Protein AF-A0A433D3R1-F1 (afdb_monomer_lite)

InterPro domains:
  IPR054416 Glutathione S-transferase UstS-like , C-terminal domain [PF22041] (34-109)

pLDDT: mean 84.12, std 20.24, range [26.06, 98.31]

Structure (mmCIF, N/CA/C/O backbone):
data_AF-A0A433D3R1-F1
#
_entry.id   AF-A0A433D3R1-F1
#
loop_
_atom_site.group_PDB
_atom_site.id
_atom_site.type_symbol
_atom_site.label_atom_id
_atom_site.label_alt_id
_atom_site.label_comp_id
_atom_site.label_asym_id
_atom_site.label_entity_id
_atom_site.label_seq_id
_atom_site.pdbx_PDB_ins_code
_atom_site.Cartn_x
_atom_site.Cartn_y
_atom_site.Cartn_z
_atom_site.occupancy
_atom_site.B_iso_or_equiv
_atom_site.auth_seq_id
_atom_site.auth_comp_id
_atom_site.auth_asym_id
_atom_site.auth_atom_id
_atom_site.pdbx_PDB_model_num
ATOM 1 N N . MET A 1 1 ? -2.984 -28.614 -9.870 1.00 35.03 1 MET A N 1
ATOM 2 C CA . MET A 1 1 ? -3.498 -28.611 -11.254 1.00 35.03 1 MET A CA 1
ATOM 3 C C . MET A 1 1 ? -4.304 -27.335 -11.413 1.00 35.03 1 MET A C 1
ATOM 5 O O . MET A 1 1 ? -5.221 -27.141 -10.628 1.00 35.03 1 MET A O 1
ATOM 9 N N . ALA A 1 2 ? -3.878 -26.424 -12.288 1.00 42.16 2 ALA A N 1
ATOM 10 C CA . ALA A 1 2 ? -4.579 -25.166 -12.539 1.00 42.16 2 ALA A CA 1
ATOM 11 C C . ALA A 1 2 ? -5.745 -25.427 -13.504 1.00 42.16 2 ALA A C 1
ATOM 13 O O . ALA A 1 2 ? -5.543 -26.041 -14.547 1.00 42.16 2 ALA A O 1
ATOM 14 N N . SER A 1 3 ? -6.953 -25.014 -13.132 1.00 51.19 3 SER A N 1
ATOM 15 C CA . SER A 1 3 ? -8.150 -25.058 -13.973 1.00 51.19 3 SER A CA 1
ATOM 16 C C . SER A 1 3 ? -8.174 -23.844 -14.916 1.00 51.19 3 SER A C 1
ATOM 18 O O . SER A 1 3 ? -8.065 -22.715 -14.444 1.00 51.19 3 SER A O 1
ATOM 20 N N . ASP A 1 4 ? -8.300 -24.079 -16.225 1.00 58.91 4 ASP A N 1
ATOM 21 C CA . ASP A 1 4 ? -8.658 -23.117 -17.290 1.00 58.91 4 ASP A CA 1
ATOM 22 C C . ASP A 1 4 ? -7.831 -21.827 -17.483 1.00 58.91 4 ASP A C 1
ATOM 24 O O . ASP A 1 4 ? -8.327 -20.843 -18.023 1.00 58.91 4 ASP A O 1
ATOM 28 N N 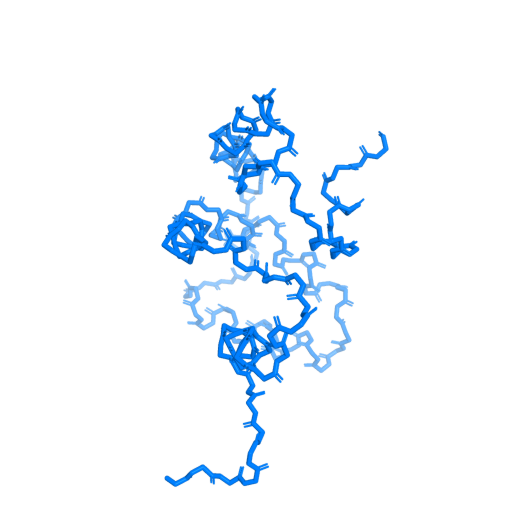. GLY A 1 5 ? -6.542 -21.809 -17.129 1.00 67.31 5 GLY A N 1
ATOM 29 C CA . GLY A 1 5 ? -5.625 -20.735 -17.564 1.00 67.31 5 GLY A CA 1
ATOM 30 C C . GLY A 1 5 ? -5.902 -19.337 -16.986 1.00 67.31 5 GLY A C 1
ATOM 31 O O . GLY A 1 5 ? -5.221 -18.383 -17.352 1.00 67.31 5 GLY A O 1
ATOM 32 N N . ALA A 1 6 ? -6.856 -19.199 -16.064 1.00 79.31 6 ALA A N 1
ATOM 33 C CA . ALA A 1 6 ? -7.129 -17.940 -15.383 1.00 79.31 6 ALA A CA 1
ATOM 34 C C . ALA A 1 6 ? -6.024 -17.623 -14.359 1.00 79.31 6 ALA A C 1
ATOM 36 O O . ALA A 1 6 ? -5.773 -18.398 -13.434 1.00 79.31 6 ALA A O 1
ATOM 37 N N . ILE A 1 7 ? -5.386 -16.460 -14.511 1.00 84.25 7 ILE A N 1
ATOM 38 C CA . ILE A 1 7 ? -4.405 -15.902 -13.570 1.00 84.25 7 ILE A CA 1
ATOM 39 C C . ILE A 1 7 ? -5.103 -14.783 -12.787 1.00 84.25 7 ILE A C 1
ATOM 41 O O . ILE A 1 7 ? -5.664 -13.874 -13.390 1.00 84.25 7 ILE A O 1
ATOM 45 N N . TRP A 1 8 ? -5.092 -14.844 -11.453 1.00 84.94 8 TRP A N 1
ATOM 46 C CA . TRP A 1 8 ? -5.754 -13.857 -10.577 1.00 84.94 8 TRP A CA 1
ATOM 47 C C . TRP A 1 8 ? -4.789 -13.046 -9.706 1.00 84.94 8 TRP A C 1
ATOM 49 O O . TRP A 1 8 ? -5.193 -12.090 -9.052 1.00 84.94 8 TRP A O 1
ATOM 59 N N . ASP A 1 9 ? -3.523 -13.449 -9.657 1.00 89.62 9 ASP A N 1
ATOM 60 C CA . ASP A 1 9 ? -2.486 -12.746 -8.914 1.00 89.62 9 ASP A CA 1
ATOM 61 C C . ASP A 1 9 ? -1.948 -11.594 -9.768 1.00 89.62 9 ASP A C 1
ATOM 63 O O . ASP A 1 9 ? -1.499 -11.820 -10.892 1.00 89.62 9 ASP A O 1
ATOM 67 N N . SER A 1 10 ? -2.017 -10.362 -9.257 1.00 87.88 10 SER A N 1
ATOM 68 C CA . SER A 1 10 ? -1.657 -9.171 -10.033 1.00 87.88 10 SER A CA 1
ATOM 69 C C . SER A 1 10 ? -0.211 -9.196 -10.514 1.00 87.88 10 SER A C 1
ATOM 71 O O . SER A 1 10 ? 0.053 -8.762 -11.631 1.00 87.88 10 SER A O 1
ATOM 73 N N . TRP A 1 11 ? 0.714 -9.732 -9.715 1.00 88.88 11 TRP A N 1
ATOM 74 C CA . TRP A 1 11 ? 2.117 -9.835 -10.103 1.00 88.88 11 TRP A CA 1
ATOM 75 C C . TRP A 1 11 ? 2.289 -10.831 -11.252 1.00 88.88 11 TRP A C 1
ATOM 77 O O . TRP A 1 11 ? 2.853 -10.487 -12.291 1.00 88.88 11 TRP A O 1
ATOM 87 N N . LYS A 1 12 ? 1.702 -12.026 -11.124 1.00 89.88 12 LYS A N 1
ATOM 88 C CA . LYS A 1 12 ? 1.729 -13.047 -12.187 1.00 89.88 12 LYS A CA 1
ATOM 89 C C . LYS A 1 12 ? 1.028 -12.601 -13.465 1.00 89.88 12 LYS A C 1
ATOM 91 O O . LYS A 1 12 ? 1.433 -13.012 -14.547 1.00 89.88 12 LYS A O 1
ATOM 96 N N . ILE A 1 13 ? -0.022 -11.784 -13.360 1.00 90.62 13 ILE A N 1
ATOM 97 C CA . ILE A 1 13 ? -0.680 -11.192 -14.531 1.00 90.62 13 ILE A CA 1
ATOM 98 C C . ILE A 1 13 ? 0.312 -10.298 -15.279 1.00 90.62 13 ILE A C 1
ATOM 100 O O . ILE A 1 13 ? 0.440 -10.433 -16.490 1.00 90.62 13 ILE A O 1
ATOM 104 N N . ILE A 1 14 ? 1.032 -9.414 -14.582 1.00 89.31 14 ILE A N 1
ATOM 105 C CA . ILE A 1 14 ? 1.994 -8.505 -15.222 1.00 89.31 14 ILE A CA 1
ATOM 106 C C . ILE A 1 14 ? 3.175 -9.284 -15.823 1.00 89.31 14 ILE A C 1
ATOM 108 O O . ILE A 1 14 ? 3.587 -8.970 -16.935 1.00 89.31 14 ILE A O 1
ATOM 112 N N . GLU A 1 15 ? 3.674 -10.325 -15.146 1.00 90.00 15 GLU A N 1
ATOM 11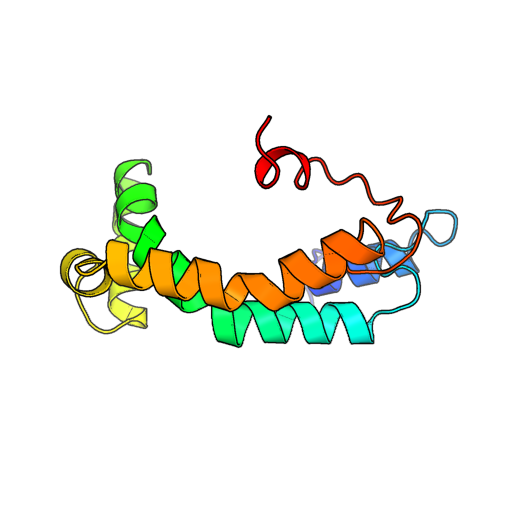3 C CA . GLU A 1 15 ? 4.698 -11.228 -15.703 1.00 90.00 15 GLU A CA 1
ATOM 114 C C . GLU A 1 15 ? 4.220 -11.912 -16.987 1.00 90.00 15 GLU A C 1
ATOM 116 O O . GLU A 1 15 ? 4.920 -11.892 -17.995 1.00 90.00 15 GLU A O 1
ATOM 121 N N . TYR A 1 16 ? 3.001 -12.457 -16.977 1.00 90.06 16 TYR A N 1
ATOM 122 C CA . TYR A 1 16 ? 2.412 -13.064 -18.166 1.00 90.06 16 TYR A CA 1
ATOM 123 C C . TYR A 1 16 ? 2.272 -12.058 -19.313 1.00 90.06 16 TYR A C 1
ATOM 125 O O . TYR A 1 16 ? 2.537 -12.407 -20.459 1.00 90.06 16 TYR A O 1
ATOM 133 N N . LEU A 1 17 ? 1.864 -10.818 -19.028 1.00 88.88 17 LEU A N 1
ATOM 134 C CA . LEU A 1 17 ? 1.729 -9.782 -20.053 1.00 88.88 17 LEU A CA 1
ATOM 135 C C . LEU A 1 17 ? 3.083 -9.392 -20.666 1.00 88.88 17 LEU A C 1
ATOM 137 O O . LEU A 1 17 ? 3.155 -9.229 -21.880 1.00 88.88 17 LEU A O 1
ATOM 141 N N . ASP A 1 18 ? 4.138 -9.283 -19.857 1.00 88.12 18 ASP A N 1
ATOM 142 C CA . ASP A 1 18 ? 5.505 -8.995 -20.323 1.00 88.12 18 ASP A CA 1
ATOM 143 C C . ASP A 1 18 ? 6.041 -10.124 -21.228 1.00 88.12 18 ASP A C 1
ATOM 145 O O . ASP A 1 18 ? 6.634 -9.866 -22.272 1.00 88.12 18 ASP A O 1
ATOM 149 N N . GLU A 1 19 ? 5.761 -11.386 -20.881 1.00 90.75 19 GLU A N 1
ATOM 150 C CA . GLU A 1 19 ? 6.187 -12.556 -21.663 1.00 90.75 19 GLU A CA 1
ATOM 151 C C . GLU A 1 19 ? 5.351 -12.781 -22.935 1.00 90.75 19 GLU A C 1
ATOM 153 O O . GLU A 1 19 ? 5.889 -13.141 -23.984 1.00 90.75 19 GLU A O 1
ATOM 158 N N . ALA A 1 20 ? 4.030 -12.603 -22.855 1.00 91.56 20 ALA A N 1
ATOM 159 C CA . ALA A 1 20 ? 3.107 -12.901 -23.950 1.00 91.56 20 ALA A CA 1
ATOM 160 C C . ALA A 1 20 ? 3.074 -11.810 -25.033 1.00 91.56 20 ALA A C 1
ATOM 162 O O . ALA A 1 20 ? 2.678 -12.098 -26.165 1.00 91.56 20 ALA A O 1
ATOM 163 N N . TYR A 1 21 ? 3.483 -10.578 -24.705 1.00 89.25 21 TYR A N 1
ATOM 164 C CA . TYR A 1 21 ? 3.445 -9.424 -25.609 1.00 89.25 21 TYR A CA 1
ATOM 165 C C . TYR A 1 21 ? 4.812 -8.714 -25.697 1.00 89.25 21 TYR A C 1
ATOM 167 O O . TYR A 1 21 ? 4.919 -7.539 -25.334 1.00 89.25 21 TYR A O 1
ATOM 175 N N . PRO A 1 22 ? 5.855 -9.382 -26.233 1.00 88.75 22 PRO A N 1
ATOM 176 C CA . PRO A 1 22 ? 7.226 -8.858 -26.251 1.00 88.75 22 PRO A CA 1
ATOM 177 C C . PRO A 1 22 ? 7.408 -7.604 -27.122 1.00 88.75 22 PRO A C 1
ATOM 179 O O . PRO A 1 22 ? 8.377 -6.871 -26.949 1.00 88.75 22 PRO A O 1
ATOM 182 N N . ASP A 1 23 ? 6.479 -7.339 -28.045 1.00 90.56 23 ASP A N 1
ATOM 183 C CA . ASP A 1 23 ? 6.490 -6.144 -28.898 1.00 90.56 23 ASP A CA 1
ATOM 184 C C . ASP A 1 23 ? 5.925 -4.892 -28.191 1.00 90.56 23 ASP A C 1
ATOM 186 O O . ASP A 1 23 ? 5.870 -3.813 -28.785 1.00 90.56 23 ASP A O 1
ATOM 190 N N . THR A 1 24 ? 5.477 -5.012 -26.935 1.00 85.38 24 THR A N 1
ATOM 191 C CA . THR A 1 24 ? 4.969 -3.888 -26.129 1.00 85.38 24 THR A CA 1
ATOM 192 C C . THR A 1 24 ? 6.010 -3.407 -25.113 1.00 85.38 24 THR A C 1
ATOM 194 O O . THR A 1 24 ? 6.854 -4.197 -24.688 1.00 85.38 24 THR A O 1
ATOM 197 N N . PRO A 1 25 ? 5.988 -2.123 -24.697 1.00 84.25 25 PRO A N 1
ATOM 198 C CA . PRO A 1 25 ? 6.888 -1.644 -23.653 1.00 84.25 25 PRO A CA 1
ATOM 199 C C . PRO A 1 25 ? 6.742 -2.461 -22.366 1.00 84.25 25 PRO A C 1
ATOM 201 O O . PRO A 1 25 ? 5.638 -2.589 -21.830 1.00 84.25 25 PRO A O 1
ATOM 204 N N . SER A 1 26 ? 7.863 -2.980 -21.856 1.00 83.44 26 SER A N 1
ATOM 205 C CA . SER A 1 26 ? 7.861 -3.794 -20.639 1.00 83.44 26 SER A CA 1
ATOM 206 C C . SER A 1 26 ? 7.316 -2.992 -19.449 1.00 83.44 26 SER A C 1
ATOM 208 O O . SER A 1 26 ? 7.860 -1.925 -19.141 1.00 83.44 26 SER A O 1
ATOM 210 N N . PRO A 1 27 ? 6.318 -3.503 -18.702 1.00 82.50 27 PRO A N 1
ATOM 211 C CA . PRO A 1 27 ? 5.819 -2.854 -17.489 1.00 82.50 27 PRO A CA 1
ATOM 212 C C . PRO A 1 27 ? 6.890 -2.750 -16.394 1.00 82.50 27 PRO A C 1
ATOM 214 O O . PRO A 1 27 ? 6.766 -1.935 -15.479 1.00 82.50 27 PRO A O 1
ATOM 217 N N . PHE A 1 28 ? 7.961 -3.546 -16.482 1.00 84.06 28 PHE A N 1
ATOM 218 C CA . PHE A 1 28 ? 9.057 -3.518 -15.522 1.00 84.06 28 PHE A CA 1
ATOM 219 C C . PHE A 1 28 ? 10.171 -2.534 -15.895 1.00 84.06 28 PHE A C 1
ATOM 221 O O . PHE A 1 28 ? 11.104 -2.385 -15.103 1.00 84.06 28 PHE A O 1
ATOM 228 N N . ASN A 1 29 ? 10.122 -1.879 -17.064 1.00 81.25 29 ASN A N 1
ATOM 229 C CA . ASN A 1 29 ? 11.249 -1.117 -17.626 1.00 81.25 29 ASN A CA 1
ATOM 230 C C . ASN A 1 29 ? 12.567 -1.926 -17.594 1.00 81.25 29 ASN A C 1
ATOM 232 O O . ASN A 1 29 ? 13.630 -1.389 -17.282 1.00 81.25 29 ASN A O 1
ATOM 236 N N . ASN A 1 30 ? 12.495 -3.244 -17.823 1.00 80.81 30 ASN A N 1
ATOM 237 C CA . ASN A 1 30 ? 13.619 -4.181 -17.675 1.00 80.81 30 ASN A CA 1
ATOM 238 C C . ASN A 1 30 ? 14.306 -4.169 -16.286 1.00 80.81 30 ASN A C 1
ATOM 240 O O . ASN A 1 30 ? 15.447 -4.610 -16.153 1.00 80.81 30 ASN A O 1
ATOM 244 N N . ASN A 1 31 ? 13.629 -3.694 -15.233 1.00 85.81 31 ASN A N 1
ATOM 245 C CA . ASN A 1 31 ? 14.177 -3.570 -13.879 1.00 85.81 31 ASN A CA 1
ATOM 246 C C . ASN A 1 31 ? 13.235 -4.147 -12.808 1.00 85.81 31 ASN A C 1
ATOM 248 O O . ASN A 1 31 ? 12.840 -3.491 -11.844 1.00 85.81 31 ASN A O 1
ATOM 252 N N . LYS A 1 32 ? 12.877 -5.421 -12.963 1.00 86.62 32 LYS A N 1
ATOM 253 C CA . LYS A 1 32 ? 12.018 -6.158 -12.023 1.00 86.62 32 LYS A CA 1
ATOM 254 C C . LYS A 1 32 ? 12.471 -6.099 -10.547 1.00 86.62 32 LYS A C 1
ATOM 256 O O . LYS A 1 32 ? 11.600 -5.935 -9.690 1.00 86.62 32 LYS A O 1
ATOM 261 N N . PRO A 1 33 ? 13.778 -6.170 -10.202 1.00 90.44 33 PRO A N 1
ATOM 262 C CA . PRO A 1 33 ? 14.220 -6.045 -8.810 1.00 90.44 33 PRO A CA 1
ATOM 263 C C . PRO A 1 33 ? 13.839 -4.713 -8.152 1.00 90.44 33 PRO A C 1
ATOM 265 O O . PRO A 1 33 ? 13.524 -4.697 -6.963 1.00 90.44 33 PRO A O 1
ATOM 268 N N . LEU A 1 34 ? 13.820 -3.610 -8.909 1.00 88.88 34 LEU A N 1
ATOM 269 C CA . LEU A 1 34 ? 13.395 -2.307 -8.396 1.00 88.88 34 LEU A CA 1
ATOM 270 C C . LEU A 1 34 ? 11.910 -2.302 -8.008 1.00 88.88 34 LEU A C 1
ATOM 272 O O . LEU A 1 34 ? 11.558 -1.793 -6.947 1.00 88.88 34 LEU A O 1
ATOM 276 N N . HIS A 1 35 ? 11.049 -2.910 -8.828 1.00 88.56 35 HIS A N 1
ATOM 277 C CA . HIS A 1 35 ? 9.612 -3.019 -8.544 1.00 88.56 35 HIS A CA 1
ATOM 278 C C . HIS A 1 35 ? 9.334 -3.897 -7.324 1.00 88.56 35 HIS A C 1
ATOM 280 O O . HIS A 1 35 ? 8.529 -3.519 -6.478 1.00 88.56 35 HIS A O 1
ATOM 286 N N . LEU A 1 36 ? 10.057 -5.013 -7.177 1.00 90.94 36 LEU A N 1
ATOM 287 C CA . LEU A 1 36 ? 9.980 -5.863 -5.982 1.00 90.94 36 LEU A CA 1
ATOM 288 C C . LEU A 1 36 ? 10.429 -5.118 -4.720 1.00 90.94 36 LEU A C 1
ATOM 290 O O . LEU A 1 36 ? 9.797 -5.223 -3.668 1.00 90.94 36 LEU A O 1
ATOM 294 N N . PHE A 1 37 ? 11.513 -4.342 -4.814 1.00 92.69 37 PHE A N 1
ATOM 295 C CA . PHE A 1 37 ? 11.953 -3.484 -3.716 1.00 92.69 37 PHE A CA 1
ATOM 296 C C . PHE A 1 37 ? 10.881 -2.451 -3.355 1.00 92.69 37 PHE A C 1
ATOM 298 O O . PHE A 1 37 ? 10.586 -2.261 -2.175 1.00 92.69 37 PHE A O 1
ATOM 305 N N . PHE A 1 38 ? 10.278 -1.811 -4.357 1.00 91.62 38 PHE A N 1
ATOM 306 C CA . PHE A 1 38 ? 9.235 -0.816 -4.148 1.00 91.62 38 PHE A CA 1
ATOM 307 C C . PHE A 1 38 ? 7.980 -1.420 -3.506 1.00 91.62 38 PHE A C 1
ATOM 309 O O . PHE A 1 38 ? 7.479 -0.875 -2.524 1.00 91.62 38 PHE A O 1
ATOM 316 N N . GLU A 1 39 ? 7.514 -2.577 -3.979 1.00 92.12 39 GLU A N 1
ATOM 317 C CA . GLU A 1 39 ? 6.404 -3.312 -3.363 1.00 92.12 39 GLU A CA 1
ATOM 318 C C . GLU A 1 39 ? 6.707 -3.6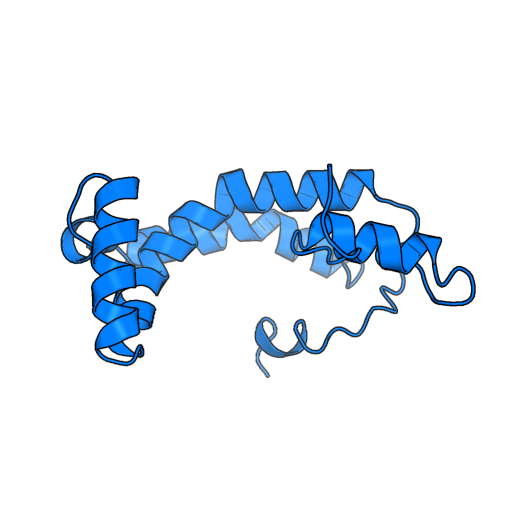54 -1.897 1.00 92.12 39 GLU A C 1
ATOM 320 O O . GLU A 1 39 ? 5.893 -3.390 -1.006 1.00 92.12 39 GLU A O 1
ATOM 325 N N . ALA A 1 40 ? 7.902 -4.181 -1.618 1.00 94.31 40 ALA A N 1
ATOM 326 C CA . ALA A 1 40 ? 8.330 -4.480 -0.256 1.00 94.31 40 ALA A CA 1
ATOM 327 C C . ALA A 1 40 ? 8.378 -3.217 0.622 1.00 94.31 40 ALA A C 1
ATOM 329 O O . ALA A 1 40 ? 7.962 -3.259 1.783 1.00 94.31 40 ALA A O 1
ATOM 330 N N . TYR A 1 41 ? 8.841 -2.091 0.073 1.00 95.19 41 TYR A N 1
ATOM 331 C CA . TYR A 1 41 ? 8.868 -0.807 0.767 1.00 95.19 41 TYR A CA 1
ATOM 332 C C . TYR A 1 41 ? 7.455 -0.329 1.121 1.00 95.19 41 TYR A C 1
ATOM 334 O O . TYR A 1 41 ? 7.182 -0.025 2.284 1.00 95.19 41 TYR A O 1
ATOM 342 N N . VAL A 1 42 ? 6.537 -0.327 0.150 1.00 94.75 42 VAL A N 1
ATOM 343 C CA . VAL A 1 42 ? 5.133 0.065 0.348 1.00 94.75 42 VAL A CA 1
ATOM 344 C C . VAL A 1 42 ? 4.478 -0.821 1.408 1.00 94.75 42 VAL A C 1
ATOM 346 O O . VAL A 1 42 ? 3.899 -0.306 2.367 1.00 94.75 42 VAL A O 1
ATOM 349 N N . ASN A 1 43 ? 4.619 -2.142 1.296 1.00 93.81 43 ASN A N 1
ATOM 350 C CA . ASN A 1 43 ? 4.028 -3.088 2.243 1.00 93.81 43 ASN A CA 1
ATOM 351 C C . ASN A 1 43 ? 4.565 -2.900 3.666 1.00 93.81 43 ASN A C 1
ATOM 353 O O . ASN A 1 43 ? 3.806 -2.972 4.633 1.00 93.81 43 ASN A O 1
ATOM 357 N N . LYS A 1 44 ? 5.864 -2.622 3.804 1.00 96.25 44 LYS A N 1
ATOM 358 C CA . LYS A 1 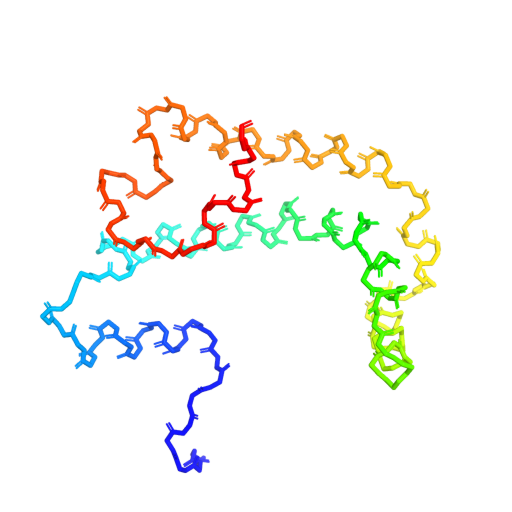44 ? 6.516 -2.488 5.108 1.00 96.25 44 LYS A CA 1
ATOM 359 C C . LYS A 1 44 ? 6.284 -1.132 5.773 1.00 96.25 44 LYS A C 1
ATOM 361 O O . LYS A 1 44 ? 6.168 -1.081 6.995 1.00 96.25 44 LYS A O 1
ATOM 366 N N . HIS A 1 45 ? 6.251 -0.050 4.998 1.00 96.44 45 HIS A N 1
ATOM 367 C CA . HIS A 1 45 ? 6.292 1.314 5.537 1.00 96.44 45 HIS A CA 1
ATOM 368 C C . HIS A 1 45 ? 4.992 2.097 5.347 1.00 96.44 45 HIS A C 1
ATOM 370 O O . HIS A 1 45 ? 4.691 2.967 6.158 1.00 96.44 45 HIS A O 1
ATOM 376 N N . LEU A 1 46 ? 4.211 1.798 4.308 1.00 96.44 46 LEU A N 1
ATOM 377 C CA . LEU A 1 46 ? 3.050 2.605 3.919 1.00 96.44 46 LEU A CA 1
ATOM 378 C C . LEU A 1 46 ? 1.719 1.899 4.176 1.00 96.44 46 LEU A C 1
ATOM 380 O O . LEU A 1 46 ? 0.749 2.547 4.567 1.00 96.44 46 LEU A O 1
ATOM 384 N N . TYR A 1 47 ? 1.663 0.581 3.982 1.00 95.44 47 TYR A N 1
ATOM 385 C CA . TYR A 1 47 ? 0.407 -0.167 3.975 1.00 95.44 47 TYR A CA 1
ATOM 386 C C . TYR A 1 47 ? -0.372 -0.043 5.290 1.00 95.44 47 TYR A C 1
ATO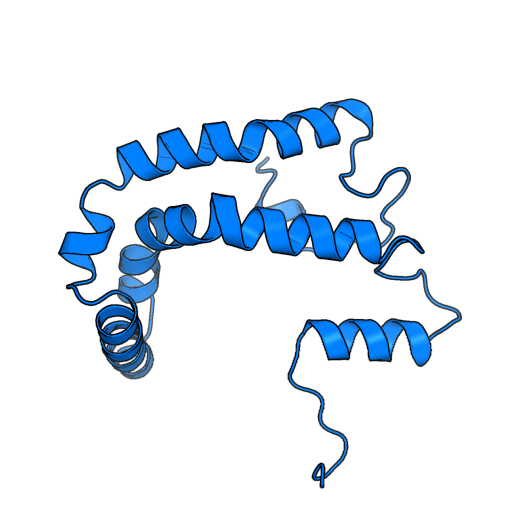M 388 O O . TYR A 1 47 ? -1.544 0.326 5.276 1.00 95.44 47 TYR A O 1
ATOM 396 N N . LEU A 1 48 ? 0.282 -0.254 6.438 1.00 95.94 48 LEU A N 1
ATOM 397 C CA . LEU A 1 48 ? -0.380 -0.152 7.744 1.00 95.94 48 LEU A CA 1
ATOM 398 C C . LEU A 1 48 ? -0.937 1.257 8.010 1.00 95.94 48 LEU A C 1
ATOM 400 O O . LEU A 1 48 ? -2.033 1.402 8.554 1.00 95.94 48 LEU A O 1
ATOM 404 N N . LEU A 1 49 ? -0.200 2.293 7.608 1.00 97.75 49 LEU A N 1
ATOM 405 C CA . LEU A 1 49 ? -0.616 3.686 7.766 1.00 97.75 49 LEU A CA 1
ATOM 406 C C . LEU A 1 49 ? -1.832 3.991 6.885 1.00 97.75 49 LEU A C 1
ATOM 408 O O . LEU A 1 49 ? -2.813 4.555 7.368 1.00 97.75 49 LEU A O 1
ATOM 412 N N . LEU A 1 50 ? -1.824 3.529 5.631 1.00 96.62 50 LEU A N 1
ATOM 413 C CA . LEU A 1 50 ? -2.976 3.636 4.731 1.00 96.62 50 LEU A CA 1
ATOM 414 C C . LEU A 1 50 ? -4.216 2.953 5.304 1.00 96.62 50 LEU A C 1
ATOM 416 O O . LEU A 1 50 ? -5.301 3.532 5.251 1.00 96.62 50 LEU A O 1
ATOM 420 N N . MET A 1 51 ? -4.071 1.759 5.886 1.00 96.25 51 MET A N 1
ATOM 421 C CA . MET A 1 51 ? -5.191 1.058 6.519 1.00 96.25 51 MET A CA 1
ATOM 422 C C . MET A 1 51 ? -5.818 1.908 7.633 1.00 96.25 51 MET A C 1
ATOM 424 O O . MET A 1 51 ? -7.034 2.099 7.637 1.00 96.25 51 MET A O 1
ATOM 428 N N . LYS A 1 52 ? -5.001 2.468 8.539 1.00 97.25 52 LYS A N 1
ATOM 429 C CA . LYS A 1 52 ? -5.477 3.324 9.644 1.00 97.25 52 LYS A CA 1
ATOM 430 C C . LYS A 1 52 ? -6.205 4.571 9.144 1.00 97.25 52 LYS A C 1
ATOM 432 O O . LYS A 1 52 ? -7.195 4.999 9.732 1.00 97.25 52 LYS A O 1
ATOM 437 N N . ILE A 1 53 ? -5.721 5.154 8.051 1.00 97.88 53 ILE A N 1
ATOM 438 C CA . ILE A 1 53 ? -6.307 6.363 7.467 1.00 97.88 53 ILE A CA 1
ATOM 439 C C . ILE A 1 53 ? -7.645 6.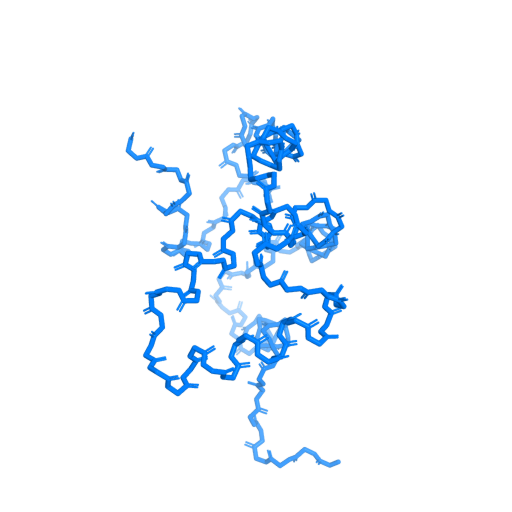037 6.782 1.00 97.88 53 ILE A C 1
ATOM 441 O O . ILE A 1 53 ? -8.617 6.776 6.959 1.00 97.88 53 ILE A O 1
ATOM 445 N N . LEU A 1 54 ? -7.711 4.934 6.026 1.00 97.06 54 LEU A N 1
ATOM 446 C CA . LEU A 1 54 ? -8.766 4.693 5.035 1.00 97.06 54 LEU A CA 1
ATOM 447 C C . LEU A 1 54 ? -9.844 3.687 5.449 1.00 97.06 54 LEU A C 1
ATOM 449 O O . LEU A 1 54 ? -10.931 3.737 4.882 1.00 97.06 54 LEU A O 1
ATOM 453 N N . PHE A 1 55 ? -9.605 2.770 6.391 1.00 97.06 55 PHE A N 1
ATOM 454 C CA . PHE A 1 55 ? -10.521 1.638 6.620 1.00 97.06 55 PHE A CA 1
ATOM 455 C C . PHE A 1 55 ? -11.950 2.045 6.980 1.00 97.06 55 PHE A C 1
ATOM 457 O O . PHE A 1 55 ? -12.888 1.510 6.392 1.00 97.06 55 PHE A O 1
ATOM 464 N N . LEU A 1 56 ? -12.130 3.012 7.883 1.00 97.69 56 LEU A N 1
ATOM 465 C CA . LEU A 1 56 ? -13.466 3.530 8.200 1.00 97.69 56 LEU A CA 1
ATOM 466 C C . LEU A 1 56 ? -14.108 4.250 7.008 1.00 97.69 56 LEU A C 1
ATOM 468 O O . LEU A 1 56 ? -15.309 4.125 6.791 1.00 97.69 56 LEU A O 1
ATOM 472 N N . ASP A 1 57 ? -13.319 4.974 6.214 1.00 97.19 57 ASP A N 1
ATOM 473 C CA . ASP A 1 57 ? -13.839 5.725 5.068 1.00 97.19 57 ASP A CA 1
ATOM 474 C C . ASP A 1 57 ? -14.272 4.773 3.946 1.00 97.19 57 ASP A C 1
ATOM 476 O O . ASP A 1 57 ? -15.291 5.005 3.299 1.00 97.19 57 ASP A O 1
ATOM 480 N N . ILE A 1 58 ? -13.530 3.678 3.747 1.00 97.44 58 ILE A N 1
ATOM 481 C CA . ILE A 1 58 ? -13.898 2.582 2.847 1.00 97.44 58 ILE A CA 1
ATOM 482 C C . ILE A 1 58 ? -15.167 1.907 3.362 1.00 97.44 58 ILE A C 1
ATOM 484 O O . ILE A 1 58 ? -16.144 1.839 2.625 1.00 97.44 58 ILE A O 1
ATOM 488 N N . TYR A 1 59 ? -15.185 1.469 4.625 1.00 97.88 59 TYR A N 1
ATOM 489 C CA . TYR A 1 59 ? -16.341 0.806 5.235 1.00 97.88 59 TYR A CA 1
ATOM 490 C C . TYR A 1 59 ? -17.635 1.618 5.063 1.00 97.88 59 TYR A C 1
ATOM 492 O O . TYR A 1 59 ? -18.651 1.066 4.653 1.00 97.88 59 TYR A O 1
ATOM 500 N N . ASN A 1 60 ? -17.576 2.935 5.280 1.00 97.50 60 ASN A N 1
ATOM 501 C CA . ASN A 1 60 ? -18.728 3.833 5.163 1.00 97.50 60 ASN A CA 1
ATOM 502 C C . ASN A 1 60 ? -19.206 4.079 3.719 1.00 97.50 60 ASN A C 1
ATOM 504 O O . ASN A 1 60 ? -20.276 4.653 3.526 1.00 97.50 60 ASN A O 1
ATOM 508 N N . ARG A 1 61 ? -18.418 3.699 2.706 1.00 98.06 61 ARG A N 1
ATOM 509 C CA . ARG A 1 61 ? -18.742 3.880 1.278 1.00 98.06 61 ARG A CA 1
ATOM 510 C C . ARG A 1 61 ? -19.161 2.587 0.582 1.00 98.06 61 ARG A C 1
ATOM 512 O O . ARG A 1 61 ? -19.564 2.637 -0.577 1.00 98.06 61 ARG A O 1
ATOM 519 N N . LEU A 1 62 ? -19.031 1.447 1.254 1.00 97.56 62 LEU A N 1
ATOM 520 C CA . LEU A 1 62 ? -19.432 0.151 0.721 1.00 97.56 62 LEU A CA 1
ATOM 521 C C . LEU A 1 62 ? -20.949 -0.041 0.830 1.00 97.56 62 LEU A C 1
ATOM 523 O O . LEU A 1 62 ? -21.599 0.497 1.725 1.00 97.56 62 LEU A O 1
ATOM 527 N N . ASP A 1 63 ? -21.510 -0.850 -0.070 1.00 97.94 63 ASP A N 1
ATOM 528 C CA . ASP A 1 63 ? -22.865 -1.370 0.104 1.00 97.94 63 ASP A CA 1
ATOM 529 C C . ASP A 1 63 ? -22.945 -2.268 1.351 1.00 97.94 63 ASP A C 1
ATOM 531 O O . ASP A 1 63 ? -21.930 -2.731 1.875 1.00 97.94 63 ASP A O 1
ATOM 535 N N . GLN A 1 64 ? -24.160 -2.543 1.824 1.00 97.25 64 GLN A N 1
ATOM 536 C CA . GLN A 1 64 ? -24.381 -3.244 3.090 1.00 97.25 64 GLN A CA 1
ATOM 537 C C . GLN A 1 64 ? -23.699 -4.621 3.161 1.00 97.25 64 GLN A C 1
ATOM 539 O O . GLN A 1 64 ? -23.142 -4.967 4.207 1.00 97.25 64 GLN A O 1
ATOM 544 N N . LEU A 1 65 ? -23.730 -5.406 2.077 1.00 96.94 65 LEU A N 1
ATOM 545 C CA . LEU A 1 65 ? -23.151 -6.751 2.064 1.00 96.94 65 LEU A CA 1
ATOM 546 C C . LEU A 1 65 ? -21.622 -6.672 2.087 1.00 96.94 65 LEU A C 1
ATOM 548 O O . LEU A 1 65 ? -20.974 -7.335 2.903 1.00 96.94 65 LEU A O 1
ATOM 552 N N . SER A 1 66 ? -21.050 -5.819 1.236 1.00 97.81 66 SER A N 1
ATOM 553 C CA . SER A 1 66 ? -19.603 -5.603 1.184 1.00 97.81 66 SER A CA 1
ATOM 554 C C . SER A 1 66 ? -19.066 -5.003 2.484 1.00 97.81 66 SER A C 1
ATOM 556 O O . SER A 1 66 ? -18.000 -5.410 2.943 1.00 97.81 66 SER A O 1
ATOM 558 N N . ALA A 1 67 ? -19.797 -4.075 3.109 1.00 98.12 67 ALA A N 1
ATOM 559 C CA . ALA A 1 67 ? -19.420 -3.449 4.373 1.00 98.12 67 ALA A CA 1
ATOM 560 C C . ALA A 1 67 ? -19.365 -4.468 5.520 1.00 98.12 67 ALA A C 1
ATOM 562 O O . ALA A 1 67 ? -18.394 -4.480 6.282 1.00 98.12 67 ALA A O 1
ATOM 563 N N . ALA A 1 68 ? -20.366 -5.352 5.616 1.00 97.94 68 ALA A N 1
ATOM 564 C CA . ALA A 1 68 ? -20.412 -6.399 6.636 1.00 97.94 68 ALA A CA 1
ATOM 565 C C . ALA A 1 68 ? -19.210 -7.350 6.522 1.00 97.94 68 ALA A C 1
ATOM 567 O O . ALA A 1 68 ? -18.469 -7.524 7.493 1.00 97.94 68 ALA A O 1
ATOM 568 N N . TYR A 1 69 ? -18.960 -7.880 5.319 1.00 98.00 69 TYR A N 1
ATOM 569 C CA . TYR A 1 69 ? -17.795 -8.731 5.063 1.00 98.00 69 TYR A CA 1
ATOM 570 C C . TYR A 1 69 ? -16.474 -7.987 5.304 1.00 98.00 69 TYR A C 1
ATOM 572 O O . TYR A 1 69 ? -15.545 -8.535 5.900 1.00 98.00 69 TYR A O 1
ATOM 580 N N . PHE A 1 70 ? -16.380 -6.725 4.870 1.00 98.12 70 PHE A N 1
ATOM 581 C CA . PHE A 1 70 ? -15.185 -5.910 5.061 1.00 98.12 70 PHE A CA 1
ATOM 582 C C . PHE A 1 70 ? -14.852 -5.755 6.544 1.00 98.12 70 PHE A C 1
ATOM 584 O O . PHE A 1 70 ? -13.718 -6.033 6.937 1.00 98.12 70 PHE A O 1
ATOM 591 N N . ARG A 1 71 ? -15.824 -5.358 7.374 1.00 98.31 71 ARG A N 1
ATOM 592 C CA . ARG A 1 71 ? -15.611 -5.216 8.819 1.00 98.31 71 ARG A CA 1
ATOM 593 C C . ARG A 1 71 ? -15.165 -6.535 9.434 1.00 98.31 71 ARG A C 1
ATOM 595 O O . ARG A 1 71 ? -14.099 -6.566 10.042 1.00 98.31 71 ARG A O 1
ATOM 602 N N . GLU A 1 72 ? -15.919 -7.612 9.217 1.00 98.25 72 GLU A N 1
ATOM 603 C CA . GLU A 1 72 ? -15.608 -8.926 9.792 1.00 98.25 72 GLU A CA 1
ATOM 604 C C . GLU A 1 72 ? -14.179 -9.362 9.447 1.00 98.25 72 GLU A C 1
ATOM 606 O O . GLU A 1 72 ? -13.386 -9.710 10.327 1.00 98.25 72 GLU A O 1
ATOM 611 N N . SER A 1 73 ? -13.814 -9.300 8.165 1.00 97.94 73 SER A N 1
ATOM 612 C CA . SER A 1 73 ? -12.522 -9.805 7.718 1.00 97.94 73 SER A CA 1
ATOM 613 C C . SER A 1 73 ? -11.355 -8.929 8.195 1.00 97.94 73 SER A C 1
ATOM 615 O O . SER A 1 73 ? -10.281 -9.461 8.483 1.00 97.94 73 SER A O 1
ATOM 617 N N . ARG A 1 74 ? -11.528 -7.599 8.275 1.00 97.75 74 ARG A N 1
ATOM 618 C CA . ARG A 1 74 ? -10.458 -6.673 8.691 1.00 97.75 74 ARG A CA 1
ATOM 619 C C . ARG A 1 74 ? -10.287 -6.678 10.202 1.00 97.75 74 ARG A C 1
ATOM 621 O O . ARG A 1 74 ? -9.149 -6.782 10.647 1.00 97.75 74 ARG A O 1
ATOM 628 N N . GLU A 1 75 ? -11.371 -6.644 10.976 1.00 98.31 75 GLU A N 1
ATOM 629 C CA . GLU A 1 75 ? -11.312 -6.722 12.444 1.00 98.31 75 GLU A CA 1
ATOM 630 C C . GLU A 1 75 ? -10.693 -8.047 12.904 1.00 98.31 75 GLU A C 1
ATOM 632 O O . GLU A 1 75 ? -9.836 -8.054 13.789 1.00 98.31 75 GLU A O 1
ATOM 637 N N . LYS A 1 76 ? -11.016 -9.161 12.230 1.00 98.06 76 LYS A N 1
ATOM 638 C CA . LYS A 1 76 ? -10.357 -10.453 12.468 1.00 98.06 76 LYS A CA 1
ATOM 639 C C . LYS A 1 76 ? -8.850 -10.410 12.191 1.00 98.06 76 LYS A C 1
ATOM 641 O O . LYS A 1 76 ? -8.085 -11.011 12.939 1.00 98.06 76 LYS A O 1
ATOM 646 N N . ALA A 1 77 ? -8.424 -9.732 11.125 1.00 95.94 77 ALA A N 1
ATOM 647 C CA . ALA A 1 77 ? -7.012 -9.645 10.750 1.00 95.94 77 ALA A CA 1
ATOM 648 C C . ALA A 1 77 ? -6.200 -8.717 11.672 1.00 95.94 77 ALA A C 1
ATOM 650 O O . ALA A 1 77 ? -5.051 -9.022 11.979 1.00 95.94 77 ALA A O 1
ATOM 651 N N . ILE A 1 78 ? -6.784 -7.597 12.114 1.00 95.81 78 ILE A N 1
ATOM 652 C CA . ILE A 1 78 ? -6.110 -6.607 12.975 1.00 95.81 78 ILE A CA 1
ATOM 653 C C . ILE A 1 78 ? -6.263 -6.903 14.477 1.00 95.81 78 ILE A C 1
ATOM 655 O O . ILE A 1 78 ? -5.491 -6.381 15.277 1.00 95.81 78 ILE A O 1
ATOM 659 N N . GLY A 1 79 ? -7.248 -7.718 14.874 1.00 97.62 79 GLY A N 1
ATOM 660 C CA . GLY A 1 79 ? -7.486 -8.129 16.264 1.00 97.62 79 GLY A CA 1
ATOM 661 C C . GLY A 1 79 ? -8.187 -7.087 17.148 1.00 97.62 79 GLY A C 1
ATOM 662 O O . GLY A 1 79 ? -8.175 -7.213 18.371 1.00 97.62 79 GLY A O 1
ATOM 663 N N . THR A 1 80 ? -8.778 -6.044 16.564 1.00 97.88 80 THR A N 1
ATOM 664 C CA . THR A 1 80 ? -9.524 -4.991 17.275 1.00 97.88 80 THR A CA 1
ATOM 665 C C . THR A 1 80 ? -10.606 -4.394 16.368 1.00 97.88 80 THR A C 1
ATOM 667 O O . THR A 1 80 ? -10.694 -4.769 15.199 1.00 97.88 80 THR A O 1
ATOM 670 N N . THR A 1 81 ? -11.437 -3.484 16.883 1.00 98.31 81 THR A N 1
ATOM 671 C CA . THR A 1 81 ? -12.478 -2.827 16.077 1.00 98.31 81 THR A CA 1
ATOM 672 C C . THR A 1 81 ? -11.874 -1.845 15.073 1.00 98.31 81 THR A C 1
ATOM 674 O O . THR A 1 81 ? -10.807 -1.268 15.321 1.00 98.31 81 THR A O 1
ATOM 677 N N . LEU A 1 82 ? -12.564 -1.601 13.952 1.00 98.00 82 LEU A N 1
ATOM 678 C CA . LEU A 1 82 ? -12.122 -0.598 12.973 1.00 98.00 82 LEU A CA 1
ATOM 679 C C . LEU A 1 82 ? -11.973 0.789 13.612 1.00 98.00 82 LEU A C 1
ATOM 681 O O . LEU A 1 82 ? -11.015 1.502 13.316 1.00 98.00 82 LEU A O 1
ATOM 685 N N . GLU A 1 83 ? -12.886 1.150 14.514 1.00 98.06 83 GLU A N 1
ATOM 686 C CA . GLU A 1 83 ? -12.875 2.420 15.240 1.00 98.06 83 GLU A CA 1
ATOM 687 C C . GLU A 1 83 ? -11.624 2.570 16.102 1.00 98.06 83 GLU A C 1
ATOM 689 O O . GLU A 1 83 ? -10.978 3.615 16.057 1.00 98.06 83 GLU A O 1
ATOM 694 N N . LYS A 1 84 ? -11.246 1.521 16.843 1.00 98.06 84 LYS A N 1
ATOM 695 C CA . LYS A 1 84 ? -10.062 1.570 17.703 1.00 98.06 84 LYS A CA 1
ATOM 696 C C . LYS A 1 84 ? -8.777 1.586 16.885 1.00 98.06 84 LYS A C 1
ATOM 698 O O . LYS A 1 84 ? -7.847 2.319 17.207 1.00 98.06 84 LYS A O 1
ATOM 703 N N . PHE A 1 85 ? -8.727 0.801 15.812 1.00 97.69 85 PHE A N 1
ATOM 704 C CA . PHE A 1 85 ? -7.571 0.754 14.921 1.00 97.69 85 PHE A CA 1
ATOM 705 C C . PHE A 1 85 ? -7.324 2.090 14.203 1.00 97.69 85 PHE A C 1
ATOM 707 O O . PHE A 1 85 ? -6.173 2.489 14.018 1.00 97.69 85 PHE A O 1
ATOM 714 N N . CYS A 1 86 ? -8.398 2.786 13.826 1.00 97.19 86 CYS A N 1
ATOM 715 C CA . CYS A 1 86 ? -8.349 4.063 13.118 1.00 97.19 86 CYS A CA 1
ATOM 716 C C . CYS A 1 86 ? -8.461 5.286 14.048 1.00 97.19 86 CYS A C 1
ATOM 718 O O . CYS A 1 86 ? -8.712 6.376 13.550 1.00 97.19 86 CYS A O 1
ATOM 720 N N . GLU A 1 87 ? -8.334 5.137 15.370 1.00 96.38 87 GLU A N 1
ATOM 721 C CA . GLU A 1 87 ? -8.585 6.224 16.334 1.00 96.38 87 GLU A CA 1
ATOM 722 C C . GLU A 1 87 ? -7.651 7.428 16.117 1.00 96.38 87 GLU A C 1
ATOM 724 O O . GLU A 1 87 ? -8.098 8.572 16.125 1.00 96.38 87 GLU A O 1
ATOM 729 N N . ASP A 1 88 ? -6.370 7.172 15.838 1.00 94.00 88 ASP A N 1
ATOM 730 C CA . ASP A 1 88 ? -5.348 8.205 15.638 1.00 94.00 88 ASP A CA 1
ATOM 731 C C . ASP A 1 88 ? -4.976 8.374 14.153 1.00 94.00 88 ASP A C 1
ATOM 733 O O . ASP A 1 88 ? -3.846 8.122 13.715 1.00 94.00 88 ASP A O 1
ATOM 737 N N . LYS A 1 89 ? -5.969 8.755 13.334 1.00 93.50 89 LYS A N 1
ATOM 738 C CA . LYS A 1 89 ? -5.763 8.974 11.890 1.00 93.50 89 LYS A CA 1
ATOM 739 C C . LYS A 1 89 ? -4.745 10.075 11.601 1.00 93.50 89 LYS A C 1
ATOM 741 O O . LYS A 1 89 ? -4.008 9.967 10.625 1.00 93.50 89 LYS A O 1
ATOM 746 N N . GLU A 1 90 ? -4.715 11.136 12.403 1.00 95.12 90 GLU A N 1
ATOM 747 C CA . GLU A 1 90 ? -3.869 12.303 12.133 1.00 95.12 90 GLU A CA 1
ATOM 748 C C . GLU A 1 90 ? -2.390 12.009 12.377 1.00 95.12 90 GLU A C 1
ATOM 750 O O . GLU A 1 90 ? -1.560 12.370 11.537 1.00 95.12 90 GLU A O 1
ATOM 755 N N . SER A 1 91 ? -2.053 11.268 13.438 1.00 97.06 91 SER A N 1
ATOM 756 C CA . SER A 1 91 ? -0.686 10.772 13.616 1.00 97.06 91 SER A CA 1
ATOM 757 C C . SER A 1 91 ? -0.282 9.845 12.465 1.00 97.06 91 SER A C 1
ATOM 759 O O . SER A 1 91 ? 0.758 10.050 11.836 1.00 97.06 91 SER A O 1
ATOM 761 N N . ALA A 1 92 ? -1.160 8.910 12.072 1.00 97.31 92 ALA A N 1
ATOM 762 C CA . ALA A 1 92 ? -0.900 8.031 10.930 1.00 97.31 92 ALA A CA 1
ATOM 763 C C . ALA A 1 92 ? -0.684 8.811 9.618 1.00 97.31 92 ALA A C 1
ATOM 765 O O . ALA A 1 92 ? 0.182 8.444 8.826 1.00 97.31 92 ALA A O 1
ATOM 766 N N . ARG A 1 93 ? -1.420 9.909 9.383 1.00 97.12 93 ARG A N 1
ATOM 767 C CA . ARG A 1 93 ? -1.200 10.807 8.231 1.00 97.12 93 ARG A CA 1
ATOM 768 C C . ARG A 1 93 ? 0.158 11.500 8.293 1.00 97.12 93 ARG A C 1
ATOM 770 O O . ARG A 1 93 ? 0.802 11.637 7.253 1.00 97.12 93 ARG A O 1
ATOM 777 N N . ALA A 1 94 ? 0.577 11.967 9.466 1.00 97.38 94 ALA A N 1
ATOM 778 C CA . ALA A 1 94 ? 1.878 12.607 9.637 1.00 97.38 94 ALA A CA 1
ATOM 779 C C . ALA A 1 94 ? 3.020 11.613 9.368 1.00 97.38 94 ALA A C 1
ATOM 781 O O . ALA A 1 94 ? 3.903 11.904 8.560 1.00 97.38 94 ALA A O 1
ATOM 782 N N . GLU A 1 95 ? 2.950 10.415 9.952 1.00 97.81 95 GLU A N 1
ATOM 783 C CA . GLU A 1 95 ? 3.904 9.328 9.700 1.00 97.81 95 GLU A CA 1
ATOM 784 C C . GLU A 1 95 ? 3.916 8.914 8.224 1.00 97.81 95 GLU A C 1
ATOM 786 O O . GLU A 1 95 ? 4.982 8.712 7.642 1.00 97.81 95 GLU A O 1
ATOM 791 N N . PHE A 1 96 ? 2.745 8.860 7.583 1.00 97.25 96 PHE A N 1
ATOM 792 C CA . PHE A 1 96 ? 2.627 8.505 6.170 1.00 97.25 96 PHE A CA 1
ATOM 793 C C . PHE A 1 96 ? 3.347 9.514 5.274 1.00 97.25 96 PHE A C 1
ATOM 795 O O . PHE A 1 96 ? 4.072 9.118 4.365 1.00 97.25 96 PHE A O 1
ATOM 802 N N . LYS A 1 97 ? 3.219 10.818 5.557 1.00 95.69 97 LYS A N 1
ATOM 803 C CA . LYS A 1 97 ? 3.954 11.864 4.825 1.00 95.69 97 LYS A CA 1
ATOM 804 C C . LYS A 1 97 ? 5.467 11.702 4.957 1.00 95.69 97 LYS A C 1
ATOM 806 O O . LYS A 1 97 ? 6.172 11.854 3.966 1.00 95.69 97 LYS A O 1
ATOM 811 N N . VAL A 1 98 ? 5.961 11.368 6.149 1.00 97.50 98 VAL A N 1
ATOM 812 C CA . VAL A 1 98 ? 7.396 11.118 6.367 1.00 97.50 98 VAL A CA 1
ATOM 813 C C . VAL A 1 98 ? 7.853 9.881 5.592 1.00 97.50 98 VAL A C 1
ATOM 815 O O . VAL A 1 98 ? 8.865 9.929 4.897 1.00 97.50 98 VAL A O 1
ATOM 818 N N . ALA A 1 99 ? 7.083 8.793 5.647 1.00 96.81 99 ALA A N 1
ATOM 819 C CA . ALA A 1 99 ? 7.382 7.564 4.917 1.00 96.81 99 ALA A CA 1
ATOM 820 C C . ALA A 1 99 ? 7.315 7.735 3.386 1.00 96.81 99 ALA A C 1
ATOM 822 O O . ALA A 1 99 ? 7.930 6.967 2.655 1.00 96.81 99 ALA A O 1
ATOM 823 N N . LEU A 1 100 ? 6.615 8.752 2.878 1.00 95.56 100 LEU A N 1
ATOM 824 C CA . LEU A 1 100 ? 6.628 9.104 1.457 1.00 95.56 100 LEU A CA 1
ATOM 825 C C . LEU A 1 100 ? 7.875 9.886 1.019 1.00 95.56 100 LEU A C 1
ATOM 827 O O . LEU A 1 100 ? 8.101 9.989 -0.185 1.00 95.56 100 LEU A O 1
ATOM 831 N N . SER A 1 101 ? 8.691 10.418 1.938 1.00 94.88 101 SER A N 1
ATOM 832 C CA . SER A 1 101 ? 9.829 11.285 1.583 1.00 94.88 101 SER A CA 1
ATOM 833 C C . SER A 1 101 ? 10.785 10.652 0.567 1.00 94.88 101 SER A C 1
ATOM 835 O O . SER A 1 101 ? 11.056 11.305 -0.433 1.00 94.88 101 SER A O 1
ATOM 837 N N . PRO A 1 102 ? 11.230 9.383 0.700 1.00 90.88 102 PRO A N 1
ATOM 838 C CA . PRO A 1 102 ? 12.161 8.809 -0.276 1.00 90.88 102 PRO A CA 1
ATOM 839 C C . PRO A 1 102 ? 11.554 8.682 -1.678 1.00 90.88 102 PRO A C 1
ATOM 841 O O . PRO A 1 102 ? 12.259 8.781 -2.679 1.00 90.88 102 PRO A O 1
ATOM 844 N N . ILE A 1 103 ? 10.236 8.480 -1.752 1.00 91.12 103 ILE A N 1
ATOM 845 C CA . ILE A 1 103 ? 9.495 8.427 -3.014 1.00 91.12 103 ILE A CA 1
ATOM 846 C C . ILE A 1 103 ? 9.397 9.829 -3.616 1.00 91.12 103 ILE A C 1
ATOM 848 O O . ILE A 1 103 ? 9.630 9.999 -4.810 1.00 91.12 103 ILE A O 1
ATOM 852 N N . HIS A 1 104 ? 9.079 10.831 -2.794 1.00 89.56 104 HIS A N 1
ATOM 853 C CA . HIS A 1 104 ? 9.029 12.227 -3.216 1.00 89.56 104 HIS A CA 1
ATOM 854 C C . HIS A 1 104 ? 10.386 12.706 -3.744 1.00 89.56 104 HIS A C 1
ATOM 856 O O . HIS A 1 104 ? 10.445 13.284 -4.827 1.00 89.56 104 HIS A O 1
ATOM 862 N N . ASP A 1 105 ? 11.466 12.398 -3.028 1.00 88.69 105 ASP A N 1
ATOM 863 C CA . ASP A 1 105 ? 12.825 12.767 -3.415 1.00 88.69 105 ASP A CA 1
ATOM 864 C C . ASP A 1 105 ? 13.200 12.109 -4.750 1.00 88.69 105 ASP A C 1
ATOM 866 O O . ASP A 1 105 ? 13.637 12.796 -5.671 1.00 88.69 105 ASP A O 1
ATOM 870 N N . ALA A 1 106 ? 12.949 10.801 -4.902 1.00 85.00 106 ALA A N 1
ATOM 871 C CA . ALA A 1 106 ? 13.195 10.082 -6.154 1.00 85.00 106 ALA A CA 1
ATOM 872 C C . ALA A 1 106 ? 12.434 10.701 -7.341 1.00 85.00 106 ALA A C 1
ATOM 874 O O . ALA A 1 106 ? 13.018 10.934 -8.400 1.00 85.00 106 ALA A O 1
ATOM 875 N N . LEU A 1 107 ? 11.152 11.029 -7.150 1.00 86.12 107 LEU A N 1
ATOM 876 C CA . LEU A 1 107 ? 10.343 11.714 -8.161 1.00 86.12 107 LEU A CA 1
ATOM 877 C C . LEU A 1 107 ? 10.878 13.116 -8.488 1.00 86.12 107 LEU A C 1
ATOM 879 O O . LEU A 1 107 ? 10.802 13.531 -9.641 1.00 86.12 107 LEU A O 1
ATOM 883 N N . GLY A 1 108 ? 11.444 13.833 -7.515 1.00 83.69 108 GLY A N 1
ATOM 884 C CA . GLY A 1 108 ? 12.049 15.150 -7.725 1.00 83.69 108 GLY A CA 1
ATOM 885 C C . GLY A 1 108 ? 13.304 15.130 -8.606 1.00 83.69 108 GLY A C 1
ATOM 886 O O . GLY A 1 108 ? 13.572 16.114 -9.293 1.00 83.69 108 GLY A O 1
ATOM 887 N N . PHE A 1 109 ? 14.054 14.022 -8.626 1.00 79.69 109 PHE A N 1
ATOM 888 C CA . PHE A 1 109 ? 15.268 13.897 -9.443 1.00 79.69 109 PHE A CA 1
ATOM 889 C C . PHE A 1 109 ? 14.985 13.534 -10.904 1.00 79.69 109 PHE A C 1
ATOM 891 O O . PHE A 1 109 ? 15.569 14.132 -11.805 1.00 79.69 109 PHE A O 1
ATOM 898 N N . THR A 1 110 ? 14.126 12.542 -11.147 1.00 76.06 110 THR A N 1
ATOM 899 C CA . THR A 1 110 ? 13.944 11.929 -12.481 1.00 76.06 110 THR A CA 1
ATOM 900 C C . THR A 1 110 ? 12.519 12.042 -13.022 1.00 76.06 110 THR A C 1
ATOM 902 O O . THR A 1 110 ? 12.264 11.640 -14.155 1.00 76.06 110 THR A O 1
ATOM 905 N N . GLY A 1 111 ? 11.563 12.540 -12.229 1.00 82.12 111 GLY A N 1
ATOM 906 C CA . GLY A 1 111 ? 10.132 12.550 -12.562 1.00 82.12 111 GLY A CA 1
ATOM 907 C C . GLY A 1 111 ? 9.444 11.182 -12.452 1.00 82.12 111 GLY A C 1
ATOM 908 O O . GLY A 1 111 ? 8.226 11.099 -12.586 1.00 82.12 111 GLY A O 1
ATOM 909 N N . TRP A 1 112 ? 10.203 10.114 -12.187 1.00 79.00 112 TRP A N 1
ATOM 910 C CA . TRP A 1 112 ? 9.745 8.724 -12.220 1.00 79.00 112 TRP A CA 1
ATOM 911 C C . TRP A 1 112 ? 10.547 7.859 -11.246 1.00 79.00 112 TRP A C 1
ATOM 913 O O . TRP A 1 112 ? 11.775 7.895 -11.241 1.00 79.00 112 TRP A O 1
ATOM 923 N N . ILE A 1 113 ? 9.869 6.994 -10.489 1.00 79.75 113 ILE A N 1
ATOM 924 C CA . ILE A 1 113 ? 10.525 6.082 -9.531 1.00 79.75 113 ILE A CA 1
ATOM 925 C C . ILE A 1 113 ? 11.404 5.045 -10.252 1.00 79.75 113 ILE A C 1
ATOM 927 O O . ILE A 1 113 ? 12.429 4.626 -9.722 1.00 79.75 113 ILE A O 1
ATOM 931 N N . SER A 1 114 ? 11.025 4.645 -11.468 1.00 76.19 114 SER A N 1
ATOM 932 C CA . SER A 1 114 ? 11.712 3.615 -12.254 1.00 76.19 114 SER A CA 1
ATOM 933 C C . SER A 1 114 ? 12.748 4.142 -13.259 1.00 76.19 114 SER A C 1
ATOM 935 O O . SER A 1 114 ? 13.256 3.351 -14.052 1.00 76.19 114 SER A O 1
ATOM 937 N N . GLY A 1 115 ? 13.092 5.437 -13.230 1.00 70.62 115 GLY A N 1
ATOM 938 C CA . GLY A 1 115 ? 14.038 6.059 -14.172 1.00 70.62 115 GLY A CA 1
ATOM 939 C C . GLY A 1 115 ? 13.371 6.701 -15.398 1.00 70.62 115 GLY A C 1
ATOM 940 O O . GLY A 1 115 ? 12.202 7.056 -15.351 1.00 70.62 115 GLY A O 1
ATOM 941 N N . GLU A 1 116 ? 14.108 6.904 -16.494 1.00 64.25 116 GLU A N 1
ATOM 942 C CA . GLU A 1 116 ? 13.607 7.656 -17.658 1.00 64.25 116 GLU A CA 1
ATOM 943 C C . GLU A 1 116 ? 12.457 6.931 -18.385 1.00 64.25 116 GLU A C 1
ATOM 945 O O . GLU A 1 116 ? 12.568 5.755 -18.722 1.00 64.25 116 GLU A O 1
ATOM 950 N N . ASN A 1 117 ? 11.359 7.658 -18.638 1.00 60.66 117 ASN A N 1
ATOM 951 C CA . ASN A 1 117 ? 10.181 7.228 -19.401 1.00 60.66 117 ASN A CA 1
ATOM 952 C C . ASN A 1 117 ? 9.577 5.879 -18.972 1.00 60.66 117 ASN A C 1
ATOM 954 O O . ASN A 1 117 ? 9.673 4.870 -19.668 1.00 60.66 117 ASN A O 1
ATOM 958 N N . GLY A 1 118 ? 8.823 5.882 -17.870 1.00 53.34 118 GLY A N 1
ATOM 959 C CA . GLY A 1 118 ? 7.779 4.878 -17.671 1.00 53.34 118 GLY A CA 1
ATOM 960 C C . GLY A 1 118 ? 6.660 5.074 -18.696 1.00 53.34 118 GLY A C 1
ATOM 961 O O . GLY A 1 118 ? 5.657 5.716 -18.402 1.00 53.34 118 GLY A O 1
ATOM 962 N N . GLU A 1 119 ? 6.799 4.532 -19.908 1.00 48.41 119 GLU A N 1
ATOM 963 C CA . GLU A 1 119 ? 5.724 4.564 -20.917 1.00 48.41 119 GLU A CA 1
ATOM 964 C C . GLU A 1 119 ? 4.484 3.755 -20.505 1.00 48.41 119 GLU A C 1
ATOM 966 O O . GLU A 1 119 ? 3.448 3.822 -21.170 1.00 48.41 119 GLU A O 1
ATOM 971 N N . TYR A 1 120 ? 4.518 3.079 -19.351 1.00 44.44 120 TYR A N 1
ATOM 972 C CA . TYR A 1 120 ? 3.307 2.653 -18.666 1.00 44.44 120 TYR A CA 1
ATOM 973 C C . TYR A 1 120 ? 2.547 3.871 -18.109 1.00 44.44 120 TYR A C 1
ATOM 975 O O . TYR A 1 120 ? 2.515 4.139 -16.906 1.00 44.44 120 TYR A O 1
ATOM 983 N N . ARG A 1 121 ? 1.868 4.605 -19.002 1.00 41.78 121 ARG A N 1
ATOM 984 C CA . ARG A 1 121 ? 0.774 5.530 -18.664 1.00 41.78 121 ARG A CA 1
ATOM 985 C C . ARG A 1 121 ? -0.436 4.733 -18.169 1.00 41.78 121 ARG A C 1
ATOM 987 O O . ARG A 1 121 ? -1.498 4.705 -18.789 1.00 41.78 121 ARG A O 1
ATOM 994 N N . GLY A 1 122 ? -0.297 4.087 -17.018 1.00 36.16 122 GLY A N 1
ATOM 995 C CA . GLY A 1 122 ? -1.449 3.685 -16.233 1.00 36.16 122 GLY A CA 1
ATOM 996 C C . GLY A 1 122 ? -2.122 4.956 -15.720 1.00 36.16 122 GLY A C 1
ATOM 997 O O . GLY A 1 122 ? -1.493 5.742 -15.015 1.00 36.16 122 GLY A O 1
ATOM 998 N N . LYS A 1 123 ? -3.409 5.151 -16.021 1.00 32.09 123 LYS A N 1
ATOM 999 C CA . LYS A 1 123 ? -4.263 6.244 -15.499 1.00 32.09 123 LYS A CA 1
ATOM 1000 C C . LYS A 1 123 ? -4.296 6.371 -13.957 1.00 32.09 123 LYS A C 1
ATOM 1002 O O . LYS A 1 123 ? -5.004 7.212 -13.422 1.00 32.09 123 LYS A O 1
ATOM 1007 N N . PHE A 1 124 ? -3.541 5.550 -13.230 1.00 30.31 124 PHE A N 1
ATOM 1008 C CA . PHE A 1 124 ? -3.363 5.613 -11.785 1.00 30.31 124 PHE A CA 1
ATOM 1009 C C . PHE A 1 124 ? -2.469 6.776 -11.322 1.00 30.31 124 PHE A C 1
ATOM 1011 O O . PHE A 1 124 ? -2.645 7.242 -10.198 1.00 30.31 124 PHE A O 1
ATOM 1018 N N . ALA A 1 125 ? -1.556 7.286 -12.162 1.00 28.34 125 ALA A N 1
ATOM 1019 C CA . ALA A 1 125 ? -0.668 8.392 -11.778 1.00 28.34 125 ALA A CA 1
ATOM 1020 C C . ALA A 1 125 ? -1.404 9.741 -11.609 1.00 28.34 125 ALA A C 1
ATOM 1022 O O . ALA A 1 125 ? -1.027 10.541 -10.755 1.00 28.34 125 ALA A O 1
ATOM 1023 N N . GLU A 1 126 ? -2.503 9.963 -12.340 1.00 27.95 126 GLU A N 1
ATOM 1024 C CA . GLU A 1 126 ? -3.320 11.189 -12.239 1.00 27.95 126 GLU A CA 1
ATOM 1025 C C . GLU A 1 126 ? -4.112 11.286 -10.922 1.00 27.95 126 GLU A C 1
ATOM 1027 O O . GLU A 1 126 ? -4.648 12.340 -10.596 1.00 27.95 126 GLU A O 1
ATOM 1032 N N . VAL A 1 127 ? -4.184 10.207 -10.134 1.00 31.23 127 VAL A N 1
ATOM 1033 C CA . VAL A 1 127 ? -4.967 10.173 -8.886 1.00 31.23 127 VAL A CA 1
ATOM 1034 C C . VAL A 1 127 ? -4.134 10.565 -7.659 1.00 31.23 127 VAL A C 1
ATOM 1036 O O . VAL A 1 127 ? -4.696 10.984 -6.649 1.00 31.23 127 VAL A O 1
ATOM 1039 N N . ILE A 1 128 ? -2.802 10.455 -7.724 1.00 29.67 128 ILE A N 1
ATOM 1040 C CA . ILE A 1 128 ? -1.915 10.739 -6.578 1.00 29.67 128 ILE A CA 1
ATOM 1041 C C . ILE A 1 128 ? -1.291 12.135 -6.675 1.00 29.67 128 ILE A C 1
ATOM 1043 O O . ILE A 1 128 ? -1.080 12.784 -5.650 1.00 29.67 128 ILE A O 1
ATOM 1047 N N . ILE A 1 129 ? -1.055 12.633 -7.888 1.00 27.81 129 ILE A N 1
ATOM 1048 C CA . ILE A 1 129 ? -0.579 13.997 -8.117 1.00 27.81 129 ILE A CA 1
ATOM 1049 C C . ILE A 1 129 ? -1.805 14.836 -8.468 1.00 27.81 129 ILE A C 1
ATOM 1051 O O . ILE A 1 129 ? -2.136 15.029 -9.634 1.00 27.81 129 ILE A O 1
ATOM 1055 N N . GLY A 1 130 ? -2.547 15.242 -7.438 1.00 26.06 130 GLY A N 1
ATOM 1056 C CA . GLY A 1 130 ? -3.634 16.198 -7.605 1.00 26.06 130 GLY A CA 1
ATOM 1057 C C . GLY A 1 130 ? -3.126 17.471 -8.286 1.00 26.06 130 GLY A C 1
ATOM 1058 O O . GLY A 1 130 ? -2.062 17.963 -7.918 1.00 26.06 130 GLY A O 1
ATOM 1059 N N . SER A 1 131 ? -3.897 17.917 -9.283 1.00 31.22 131 SER A N 1
ATOM 1060 C CA . SER A 1 131 ? -4.015 19.281 -9.836 1.00 31.22 131 SER A CA 1
ATOM 1061 C C . SER A 1 131 ? -3.032 20.339 -9.334 1.00 31.22 131 SER A C 1
ATOM 1063 O O . SER A 1 131 ? -3.111 20.663 -8.124 1.00 31.22 131 SER A O 1
#

Radius of gyration: 18.15 Å; chains: 1; bounding box: 40×48×47 Å

Foldseek 3Di:
DDPDPDDDDPVVVLVCCCVVCVVDCRLCVPPVVLVVVVVVLCVVQPPLLCLLQPLVVVLVPDDPVCNVVSQVVVCVVVVHGSCVSNVPNVVSVVSNVVSCVVVVVCCVPAVDSNHDDPVPPDVVVPVPPDD

Secondary structure (DSSP, 8-state):
--STT----HHHHHHHHHHH-TTSPPTTTT-HHHHHHHHHHIIIIIHHHHHHHHHHHHHTTS-HHHHHHHHHHHHHHHTS-HHHHTTTHHHHHHHHHHHTHHHHHHHHHHSSTTSS------TTGGGTS--

Organism: NCBI:txid994334

Sequence (131 aa):
MASDGAIWDSWKIIEYLDEAYPDTPSPFNNNKPLHLFFEAYVNKHLYLLLMKILFLDIYNRLDQLSAAYFRESREKAIGTTLEKFCEDKESARAEFKVALSPIHDALGFTGWISGENGEYRGKFAEVIIGS